Protein AF-A0A8C7YUF5-F1 (afdb_monomer)

InterPro domains:
  IPR001978 Troponin [PF00992] (25-108)
  IPR038077 Troponin domain superfamily [G3DSA:1.20.5.350] (11-110)
  IPR038077 Troponin domain superfamily [SSF90250] (18-108)
  IPR050875 Troponin I [PTHR13738] (14-106)

Mean predicted aligned error: 10.33 Å

Radius of gyration: 30.92 Å; Cα contacts (8 Å, |Δi|>4): 5; chains: 1; bounding box: 90×19×74 Å

Structure (mmCIF, N/CA/C/O backbone):
data_AF-A0A8C7YUF5-F1
#
_entry.id   AF-A0A8C7YUF5-F1
#
loop_
_atom_site.group_PDB
_atom_site.id
_atom_site.type_symbol
_atom_site.label_atom_id
_atom_site.label_alt_id
_atom_site.label_comp_id
_atom_site.label_asym_id
_atom_site.label_entity_id
_atom_site.label_seq_id
_atom_site.pdbx_PDB_ins_code
_atom_site.Cartn_x
_atom_site.Cartn_y
_atom_site.Cartn_z
_atom_site.occupancy
_atom_site.B_iso_or_equiv
_atom_site.auth_seq_id
_atom_site.auth_comp_id
_atom_site.auth_asym_id
_atom_site.auth_atom_id
_atom_site.pdbx_PDB_model_num
ATOM 1 N N . MET A 1 1 ? 58.847 -3.506 -48.784 1.00 35.25 1 MET A N 1
ATOM 2 C CA . MET A 1 1 ? 58.841 -2.246 -48.008 1.00 35.25 1 MET A CA 1
ATOM 3 C C . MET A 1 1 ? 57.401 -1.721 -47.954 1.00 35.25 1 MET A C 1
ATOM 5 O O . MET A 1 1 ? 57.002 -0.913 -48.772 1.00 35.25 1 MET A O 1
ATOM 9 N N . CYS A 1 2 ? 56.500 -2.417 -47.259 1.00 41.91 2 CYS A N 1
ATOM 10 C CA . CYS A 1 2 ? 56.160 -2.200 -45.841 1.00 41.91 2 CYS A CA 1
ATOM 11 C C . CYS A 1 2 ? 55.243 -0.985 -45.598 1.00 41.91 2 CYS A C 1
ATOM 13 O O . CYS A 1 2 ? 55.742 -0.007 -45.065 1.00 41.91 2 CYS A O 1
ATOM 15 N N . LYS A 1 3 ? 53.936 -1.061 -45.934 1.00 43.06 3 LYS A N 1
ATOM 16 C CA . LYS A 1 3 ? 52.845 -0.269 -45.292 1.00 43.06 3 LYS A CA 1
ATOM 17 C C . LYS A 1 3 ? 51.432 -0.915 -45.344 1.00 43.06 3 LYS A C 1
ATOM 19 O O . LYS A 1 3 ? 50.454 -0.217 -45.134 1.00 43.06 3 LYS A O 1
ATOM 24 N N . ASN A 1 4 ? 51.289 -2.226 -45.588 1.00 44.47 4 ASN A N 1
ATOM 25 C CA . ASN A 1 4 ? 49.965 -2.872 -45.767 1.00 44.47 4 ASN A CA 1
ATOM 26 C C . ASN A 1 4 ? 49.621 -3.967 -44.739 1.00 44.47 4 ASN A C 1
ATOM 28 O O . ASN A 1 4 ? 48.771 -4.807 -45.012 1.00 44.47 4 ASN A O 1
ATOM 32 N N . PHE A 1 5 ? 50.260 -3.992 -43.565 1.00 37.50 5 PHE A N 1
ATOM 33 C CA . PHE A 1 5 ? 50.133 -5.142 -42.654 1.00 37.50 5 PHE A CA 1
ATOM 34 C C . PHE A 1 5 ? 49.468 -4.860 -41.295 1.00 37.50 5 PHE A C 1
ATOM 36 O O . PHE A 1 5 ? 49.317 -5.784 -40.508 1.00 37.50 5 PHE A O 1
ATOM 43 N N . GLN A 1 6 ? 49.018 -3.632 -40.994 1.00 37.25 6 GLN A N 1
ATOM 44 C CA . GLN A 1 6 ? 48.552 -3.325 -39.625 1.00 37.25 6 GLN A CA 1
ATOM 45 C C . GLN A 1 6 ? 47.293 -2.452 -39.506 1.00 37.25 6 GLN A C 1
ATOM 47 O O . GLN A 1 6 ? 47.121 -1.763 -38.510 1.00 37.25 6 GLN A O 1
ATOM 52 N N . VAL A 1 7 ? 46.383 -2.493 -40.487 1.00 42.81 7 VAL A N 1
ATOM 53 C CA . VAL A 1 7 ? 45.068 -1.808 -40.374 1.00 42.81 7 VAL A CA 1
ATOM 54 C C . VAL A 1 7 ? 43.879 -2.781 -40.441 1.00 42.81 7 VAL A C 1
ATOM 56 O O . VAL A 1 7 ? 42.735 -2.378 -40.281 1.00 42.81 7 VAL A O 1
ATOM 59 N N . VAL A 1 8 ? 44.113 -4.087 -40.614 1.00 40.56 8 VAL A N 1
ATOM 60 C CA . VAL A 1 8 ? 43.022 -5.071 -40.795 1.00 40.56 8 VAL A CA 1
ATOM 61 C C . VAL A 1 8 ? 42.721 -5.883 -39.522 1.00 40.56 8 VAL A C 1
ATOM 63 O O . VAL A 1 8 ? 41.773 -6.657 -39.501 1.00 40.56 8 VAL A O 1
ATOM 66 N N . PHE A 1 9 ? 43.459 -5.682 -38.423 1.00 42.09 9 PHE A N 1
ATOM 67 C CA . PHE A 1 9 ? 43.321 -6.508 -37.211 1.00 42.09 9 PHE A CA 1
ATOM 68 C C . PHE A 1 9 ? 42.798 -5.758 -35.974 1.00 42.09 9 PHE A C 1
ATOM 70 O O . PHE A 1 9 ? 43.147 -6.097 -34.850 1.00 42.09 9 PHE A O 1
ATOM 77 N N . VAL A 1 10 ? 41.957 -4.735 -36.155 1.00 48.94 10 VAL A N 1
ATOM 78 C CA . VAL A 1 10 ? 41.159 -4.154 -35.055 1.00 48.94 10 VAL A CA 1
ATOM 79 C C . VAL A 1 10 ? 39.751 -3.847 -35.560 1.00 48.94 10 VAL A C 1
ATOM 81 O O . VAL A 1 10 ? 39.363 -2.699 -35.734 1.00 48.94 10 VAL A O 1
ATOM 84 N N . CYS A 1 11 ? 38.969 -4.880 -35.854 1.00 42.94 11 CYS A N 1
ATOM 85 C CA . CYS A 1 11 ? 37.515 -4.757 -35.831 1.00 42.94 11 CYS A CA 1
ATOM 86 C C . CYS A 1 11 ? 36.927 -6.148 -35.628 1.00 42.94 11 CYS A C 1
ATOM 88 O O . CYS A 1 11 ? 36.672 -6.887 -36.573 1.00 42.94 11 CYS A O 1
ATOM 90 N N . GLU A 1 12 ? 36.854 -6.516 -34.353 1.00 44.41 12 GLU A N 1
ATOM 91 C CA . GLU A 1 12 ? 35.733 -7.230 -33.765 1.00 44.41 12 GLU A CA 1
ATOM 92 C C . GLU A 1 12 ? 34.970 -8.197 -34.682 1.00 44.41 12 GLU A C 1
ATOM 94 O O . GLU A 1 12 ? 34.196 -7.815 -35.561 1.00 44.41 12 GLU A O 1
ATOM 99 N N . LEU A 1 13 ? 35.000 -9.468 -34.292 1.00 47.84 13 LEU A N 1
ATOM 100 C CA . LEU A 1 13 ? 33.910 -10.424 -34.494 1.00 47.84 13 LEU A CA 1
ATOM 101 C C . LEU A 1 13 ? 32.606 -9.957 -33.789 1.00 47.84 13 LEU A C 1
ATOM 103 O O . LEU A 1 13 ? 31.883 -10.746 -33.185 1.00 47.84 13 LEU A O 1
ATOM 107 N N . GLN A 1 14 ? 3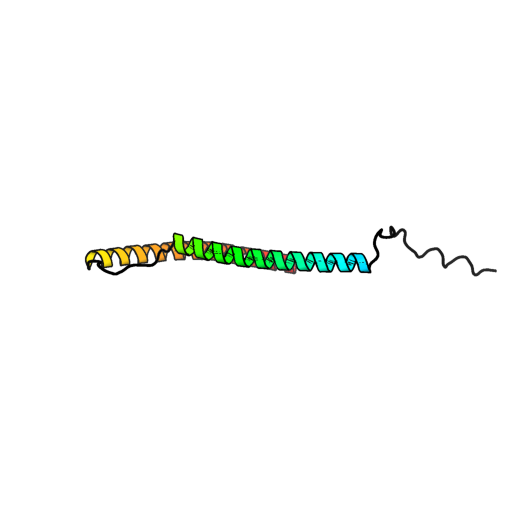2.271 -8.666 -33.844 1.00 60.88 14 GLN A N 1
ATOM 108 C CA . GLN A 1 14 ? 30.969 -8.162 -33.464 1.00 60.88 14 GLN A CA 1
ATOM 109 C C . GLN A 1 14 ? 29.993 -8.626 -34.538 1.00 60.88 14 GLN A C 1
ATOM 111 O O . GLN A 1 14 ? 30.002 -8.162 -35.681 1.00 60.88 14 GLN A O 1
ATOM 116 N N . ARG A 1 15 ? 29.137 -9.581 -34.159 1.00 66.62 15 ARG A N 1
ATOM 117 C CA . ARG A 1 15 ? 27.958 -9.958 -34.940 1.00 66.62 15 ARG A CA 1
ATOM 118 C C . ARG A 1 15 ? 27.252 -8.674 -35.367 1.00 66.62 15 ARG A C 1
ATOM 120 O O . ARG A 1 15 ? 26.675 -7.981 -34.529 1.00 66.62 15 ARG A O 1
ATOM 127 N N . LYS A 1 16 ? 27.306 -8.349 -36.663 1.00 69.75 16 LYS A N 1
ATOM 128 C CA . LYS A 1 16 ? 26.615 -7.178 -37.203 1.00 69.75 16 LYS A CA 1
ATOM 129 C C . LYS A 1 16 ? 25.136 -7.317 -36.855 1.00 69.75 16 LYS A C 1
ATOM 131 O O . LYS A 1 16 ? 24.464 -8.252 -37.285 1.00 69.75 16 LYS A O 1
ATOM 136 N N . SER A 1 17 ? 24.661 -6.410 -36.008 1.00 76.31 17 SER A N 1
ATOM 137 C CA . SER A 1 17 ? 23.270 -6.339 -35.573 1.00 76.31 17 SER A CA 1
ATOM 138 C C . SER A 1 17 ? 22.353 -6.312 -36.795 1.00 76.31 17 SER A C 1
ATOM 140 O O . SER A 1 17 ? 22.525 -5.468 -37.671 1.00 76.31 17 SER A O 1
ATOM 142 N N . LYS A 1 18 ? 21.351 -7.200 -36.845 1.00 89.69 18 LYS A N 1
ATOM 143 C CA . LYS A 1 18 ? 20.376 -7.254 -37.952 1.00 89.69 18 LYS A CA 1
ATOM 144 C C . LYS A 1 18 ? 19.582 -5.946 -38.112 1.00 89.69 18 LYS A C 1
ATOM 146 O O . LYS A 1 18 ? 19.028 -5.693 -39.176 1.00 89.69 18 LYS A O 1
ATOM 151 N N . ILE A 1 19 ? 19.535 -5.121 -37.063 1.00 92.56 19 ILE A N 1
ATOM 152 C CA . ILE A 1 19 ? 18.899 -3.799 -37.050 1.00 92.56 19 ILE A CA 1
ATOM 153 C C . ILE A 1 19 ? 19.929 -2.687 -36.837 1.00 92.56 19 ILE A C 1
ATOM 155 O O . ILE A 1 19 ? 20.918 -2.875 -36.126 1.00 92.56 19 ILE A O 1
ATOM 159 N N . SER A 1 20 ? 19.665 -1.507 -37.398 1.00 93.81 20 SER A N 1
ATOM 160 C CA . SER A 1 20 ? 20.472 -0.315 -37.131 1.00 93.81 20 SER A CA 1
ATOM 161 C C . SER A 1 20 ? 20.360 0.124 -35.665 1.00 93.81 20 SER A C 1
ATOM 163 O O . SER A 1 20 ? 19.373 -0.161 -34.975 1.00 93.81 20 SER A O 1
ATOM 165 N N . SER A 1 21 ? 21.367 0.857 -35.191 1.00 91.38 21 SER A N 1
ATOM 166 C CA . SER A 1 21 ? 21.373 1.491 -33.866 1.00 91.38 21 SER A CA 1
ATOM 167 C C . SER A 1 21 ? 20.156 2.402 -33.661 1.00 91.38 21 SER A C 1
ATOM 169 O O . SER A 1 21 ? 19.487 2.304 -32.634 1.00 91.38 21 SER A O 1
ATOM 171 N N . SER A 1 22 ? 19.811 3.208 -34.671 1.00 94.62 22 SER A N 1
ATOM 172 C CA . SER A 1 22 ? 18.627 4.079 -34.672 1.00 94.62 22 SER A CA 1
ATOM 173 C C . SER A 1 22 ? 17.326 3.289 -34.470 1.00 94.62 22 SER A C 1
ATOM 175 O O . SER A 1 22 ? 16.534 3.613 -33.584 1.00 94.62 22 SER A O 1
ATOM 177 N N . ARG A 1 23 ? 17.136 2.175 -35.197 1.00 95.62 23 ARG A N 1
ATOM 178 C CA . ARG A 1 23 ? 15.948 1.322 -35.025 1.00 95.62 23 ARG A CA 1
ATOM 179 C C . ARG A 1 23 ? 15.881 0.711 -33.627 1.00 95.62 23 ARG A C 1
ATOM 181 O O . ARG A 1 23 ? 14.808 0.672 -33.031 1.00 95.62 23 ARG A O 1
ATOM 188 N N . ARG A 1 24 ? 17.015 0.255 -33.085 1.00 95.19 24 ARG A N 1
ATOM 189 C CA . ARG A 1 24 ? 17.091 -0.278 -31.716 1.00 95.19 24 ARG A CA 1
ATOM 190 C C . ARG A 1 24 ? 16.693 0.777 -30.682 1.00 95.19 24 ARG A C 1
ATOM 192 O O . ARG A 1 24 ? 15.939 0.463 -29.767 1.00 95.19 24 ARG A O 1
ATOM 199 N N . LEU A 1 25 ? 17.176 2.010 -30.832 1.00 96.12 25 LEU A N 1
ATOM 200 C CA . LEU A 1 25 ? 16.820 3.115 -29.944 1.00 96.12 25 LEU A CA 1
ATOM 201 C C . LEU A 1 25 ? 15.324 3.441 -30.027 1.00 96.12 25 LEU A C 1
ATOM 203 O O . LEU A 1 25 ? 14.671 3.531 -28.992 1.00 96.12 25 LEU A O 1
ATOM 207 N N . GLY A 1 26 ? 14.762 3.520 -31.236 1.00 97.56 26 GLY A N 1
ATOM 208 C CA . GLY A 1 26 ? 13.328 3.749 -31.425 1.00 97.56 26 GLY A CA 1
ATOM 209 C C . GLY A 1 26 ? 12.456 2.684 -30.750 1.00 97.56 26 GLY A C 1
ATOM 210 O O . GLY A 1 26 ? 11.433 3.013 -30.153 1.00 97.56 26 GLY A O 1
ATOM 211 N N . 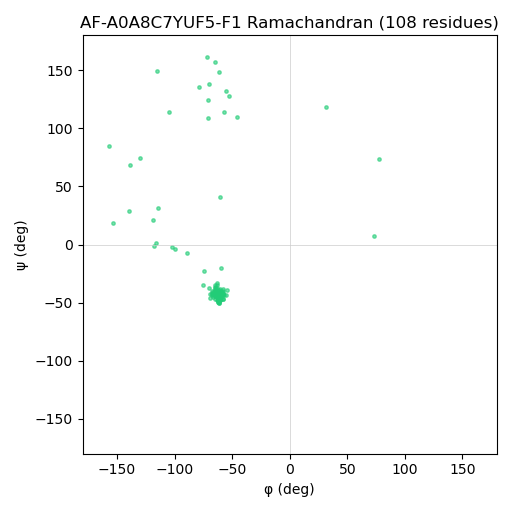LEU A 1 27 ? 12.877 1.415 -30.778 1.00 97.44 27 LEU A N 1
ATOM 212 C CA . LEU A 1 27 ? 12.197 0.338 -30.052 1.00 97.44 27 LEU A CA 1
ATOM 213 C C . LEU A 1 27 ? 12.322 0.492 -28.531 1.00 97.44 27 LEU A C 1
ATOM 215 O O . LEU A 1 27 ? 11.325 0.334 -27.837 1.00 97.44 27 LEU A O 1
ATOM 219 N N . LYS A 1 28 ? 13.504 0.848 -28.008 1.00 97.56 28 LYS A N 1
ATOM 220 C CA . LYS A 1 28 ? 13.692 1.109 -26.569 1.00 97.56 28 LYS A CA 1
ATOM 221 C C . LYS A 1 28 ? 12.799 2.242 -26.068 1.00 97.56 28 LYS A C 1
ATOM 223 O O . LYS A 1 28 ? 12.171 2.092 -25.030 1.00 97.56 28 LYS A O 1
ATOM 228 N N . ILE A 1 29 ? 12.707 3.341 -26.818 1.00 98.19 29 ILE A N 1
ATOM 229 C CA . ILE A 1 29 ? 11.837 4.473 -26.471 1.00 98.19 29 ILE A CA 1
ATOM 230 C C . ILE A 1 29 ? 10.376 4.016 -26.404 1.00 98.19 29 ILE A C 1
ATOM 232 O O . ILE A 1 29 ? 9.686 4.320 -25.438 1.00 98.19 29 ILE A O 1
ATOM 236 N N . ARG A 1 30 ? 9.914 3.235 -27.390 1.00 98.00 30 ARG A N 1
ATOM 237 C CA . ARG 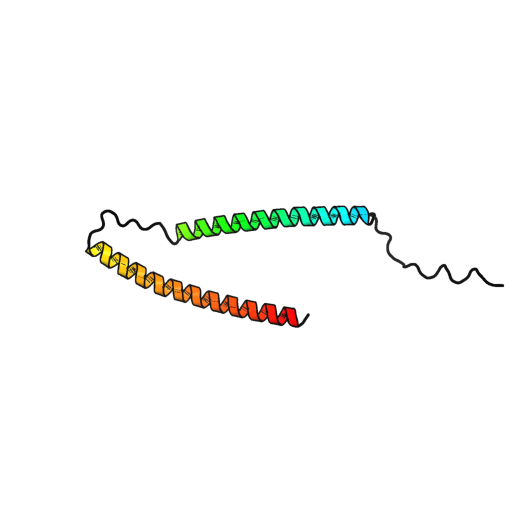A 1 30 ? 8.546 2.693 -27.394 1.00 98.00 30 ARG A CA 1
ATOM 238 C C . ARG A 1 30 ? 8.293 1.736 -26.230 1.00 98.00 30 ARG A C 1
ATOM 240 O O . ARG A 1 30 ? 7.241 1.822 -25.613 1.00 98.00 30 ARG A O 1
ATOM 247 N N . LEU A 1 31 ? 9.251 0.865 -25.910 1.00 98.25 31 LEU A N 1
ATOM 248 C CA . LEU A 1 31 ? 9.153 -0.034 -24.757 1.00 98.25 31 LEU A CA 1
ATOM 249 C C . LEU A 1 31 ? 9.022 0.750 -23.449 1.00 98.25 31 LEU A C 1
ATOM 251 O O . LEU A 1 31 ? 8.150 0.439 -22.647 1.00 98.25 31 LEU A O 1
ATOM 255 N N . LEU A 1 32 ? 9.840 1.789 -23.259 1.00 98.25 32 LEU A N 1
ATOM 256 C CA . LEU A 1 32 ? 9.751 2.652 -22.081 1.00 98.25 32 LEU A CA 1
ATOM 257 C C . LEU A 1 32 ? 8.429 3.424 -22.037 1.00 98.25 32 LEU A C 1
ATOM 259 O O . LEU A 1 32 ? 7.846 3.543 -20.969 1.00 98.25 32 LEU A O 1
ATOM 263 N N . ALA A 1 33 ? 7.926 3.906 -23.176 1.00 98.25 33 ALA A N 1
ATOM 264 C CA . ALA A 1 33 ? 6.632 4.585 -23.234 1.00 98.25 33 ALA A CA 1
ATOM 265 C C . ALA A 1 33 ? 5.483 3.664 -22.787 1.00 98.25 33 ALA A C 1
ATOM 267 O O . ALA A 1 33 ? 4.667 4.063 -21.961 1.00 98.25 33 ALA A O 1
ATOM 268 N N . VAL A 1 34 ? 5.461 2.418 -23.273 1.00 98.44 34 VAL A N 1
ATOM 269 C CA . VAL A 1 34 ? 4.468 1.416 -22.853 1.00 98.44 34 VAL A CA 1
ATOM 270 C C . VAL A 1 34 ? 4.635 1.060 -21.374 1.00 98.44 34 VAL A C 1
ATOM 272 O O . VAL A 1 34 ? 3.648 1.029 -20.650 1.00 98.44 34 VAL A O 1
ATOM 275 N N . ALA A 1 35 ? 5.867 0.854 -20.899 1.00 98.25 35 ALA A N 1
ATOM 276 C CA . ALA A 1 35 ? 6.129 0.548 -19.492 1.00 98.25 35 ALA A CA 1
ATOM 277 C C . ALA A 1 35 ? 5.668 1.674 -18.550 1.00 98.25 35 ALA A C 1
ATOM 279 O O . ALA A 1 35 ? 5.090 1.399 -17.503 1.00 98.25 35 ALA A O 1
ATOM 280 N N . THR A 1 36 ? 5.876 2.937 -18.932 1.00 98.12 36 THR A N 1
ATOM 281 C CA . THR A 1 36 ? 5.390 4.095 -18.169 1.00 98.12 36 THR A CA 1
ATOM 282 C C . THR A 1 36 ? 3.866 4.132 -18.115 1.00 98.12 36 THR A C 1
ATOM 284 O O . THR A 1 36 ? 3.317 4.397 -17.048 1.00 98.12 36 THR A O 1
ATOM 287 N N . GLN A 1 37 ? 3.184 3.834 -19.228 1.00 98.38 37 GLN A N 1
ATOM 288 C CA . GLN A 1 37 ? 1.722 3.754 -19.245 1.00 98.38 37 GLN A CA 1
ATOM 289 C C . GLN A 1 37 ? 1.221 2.638 -18.322 1.00 98.38 37 GLN A C 1
ATOM 291 O O . GLN A 1 37 ? 0.402 2.896 -17.449 1.00 98.38 37 GLN A O 1
ATOM 296 N N . MET A 1 38 ? 1.781 1.430 -18.439 1.00 98.38 38 MET A N 1
ATOM 297 C CA . MET A 1 38 ? 1.412 0.295 -17.583 1.00 98.38 38 MET A CA 1
ATOM 298 C C . MET A 1 38 ? 1.622 0.599 -16.095 1.00 98.38 38 MET A C 1
ATOM 300 O O . MET A 1 38 ? 0.784 0.249 -15.270 1.00 98.38 38 MET A O 1
ATOM 304 N N . LEU A 1 39 ? 2.718 1.284 -15.748 1.00 98.19 39 LEU A N 1
ATOM 305 C CA . LEU A 1 39 ? 2.993 1.697 -14.373 1.00 98.19 39 LEU A CA 1
ATOM 306 C C . LEU A 1 39 ? 1.961 2.709 -13.854 1.00 98.19 39 LEU A C 1
ATOM 308 O O . LEU A 1 39 ? 1.633 2.700 -12.668 1.00 98.19 39 LEU A O 1
ATOM 312 N N . GLN A 1 40 ? 1.478 3.609 -14.710 1.00 97.94 40 GLN A N 1
ATOM 313 C CA . GLN A 1 40 ? 0.433 4.561 -14.342 1.00 97.94 40 GLN A CA 1
ATOM 314 C C . GLN A 1 40 ? -0.906 3.848 -14.123 1.00 97.94 40 GLN A C 1
ATOM 316 O O . GLN A 1 40 ? -1.543 4.060 -13.090 1.00 97.94 40 GLN A O 1
ATOM 321 N N . ASP A 1 41 ? -1.276 2.944 -15.029 1.00 98.25 41 ASP A N 1
ATOM 322 C CA . ASP A 1 41 ? -2.506 2.157 -14.929 1.00 98.25 41 ASP A CA 1
ATOM 323 C C . ASP A 1 41 ? -2.515 1.297 -13.648 1.00 98.25 41 ASP A C 1
ATOM 325 O O . ASP A 1 41 ? -3.515 1.250 -12.928 1.00 98.25 41 ASP A O 1
ATOM 329 N N . GLU A 1 42 ? -1.381 0.667 -13.309 1.00 98.06 42 GLU A N 1
ATOM 330 C CA . GLU A 1 42 ? -1.214 -0.110 -12.074 1.00 98.06 42 GLU A CA 1
ATOM 331 C C . GLU A 1 42 ? -1.387 0.761 -10.820 1.00 98.06 42 GLU A C 1
ATOM 333 O O . GLU A 1 42 ? -2.064 0.362 -9.870 1.00 98.06 42 GLU A O 1
ATOM 338 N N . LYS A 1 43 ? -0.818 1.975 -10.805 1.00 97.81 43 LYS A N 1
ATOM 339 C CA . LYS A 1 43 ? -0.987 2.912 -9.681 1.00 97.81 43 LYS A CA 1
ATOM 340 C C . LYS A 1 43 ? -2.450 3.282 -9.476 1.00 97.81 43 LYS A C 1
ATOM 342 O O . LYS A 1 43 ? -2.918 3.290 -8.339 1.00 97.81 43 LYS A O 1
ATOM 347 N N . GLU A 1 44 ? -3.167 3.579 -10.553 1.00 97.88 44 GLU A N 1
ATOM 348 C CA . GLU A 1 44 ? -4.588 3.921 -10.492 1.00 97.88 44 GLU A CA 1
ATOM 349 C C . GLU A 1 44 ? -5.437 2.745 -10.019 1.00 97.88 44 GLU A C 1
ATOM 351 O O . GLU A 1 44 ? -6.309 2.915 -9.167 1.00 97.88 44 GLU A O 1
ATOM 356 N N . GLN A 1 45 ? -5.146 1.541 -10.511 1.00 98.06 45 GLN A N 1
ATOM 357 C CA . GLN A 1 45 ? -5.819 0.330 -10.064 1.00 98.06 45 GLN A CA 1
ATOM 358 C C . GLN A 1 45 ? -5.590 0.077 -8.571 1.00 98.06 45 GLN A C 1
ATOM 360 O O . GLN A 1 45 ? -6.548 -0.150 -7.834 1.00 98.06 45 GLN A O 1
ATOM 365 N N . LYS A 1 46 ? -4.351 0.227 -8.096 1.00 97.25 46 LYS A N 1
ATOM 366 C CA . LYS A 1 46 ? -4.009 0.069 -6.679 1.00 97.25 46 LYS A CA 1
ATOM 367 C C . LYS A 1 46 ? -4.698 1.103 -5.783 1.00 97.25 46 LYS A C 1
ATOM 369 O O . LYS A 1 46 ? -5.057 0.785 -4.651 1.00 97.25 46 LYS A O 1
ATOM 374 N N . MET A 1 47 ? -4.893 2.336 -6.264 1.00 96.75 47 MET A N 1
ATOM 375 C CA . MET A 1 47 ? -5.669 3.349 -5.536 1.00 96.75 47 MET A CA 1
ATOM 376 C C . MET A 1 47 ? -7.140 2.941 -5.413 1.00 96.75 47 MET A C 1
ATOM 378 O O . MET A 1 47 ? -7.671 2.956 -4.305 1.00 96.75 47 MET A O 1
ATOM 382 N N . ARG A 1 48 ? -7.766 2.489 -6.508 1.00 97.06 48 ARG A N 1
ATOM 383 C CA . ARG A 1 48 ? -9.156 2.002 -6.488 1.00 97.06 48 ARG A CA 1
ATOM 384 C C . ARG A 1 48 ? -9.334 0.803 -5.559 1.00 97.06 48 ARG A C 1
ATOM 386 O O . ARG A 1 48 ? -10.244 0.788 -4.739 1.00 97.06 48 ARG A O 1
ATOM 393 N N . GLU A 1 49 ? -8.447 -0.185 -5.641 1.00 96.94 49 GLU A N 1
ATOM 394 C CA . GLU A 1 49 ? -8.480 -1.368 -4.769 1.00 96.94 49 GLU A CA 1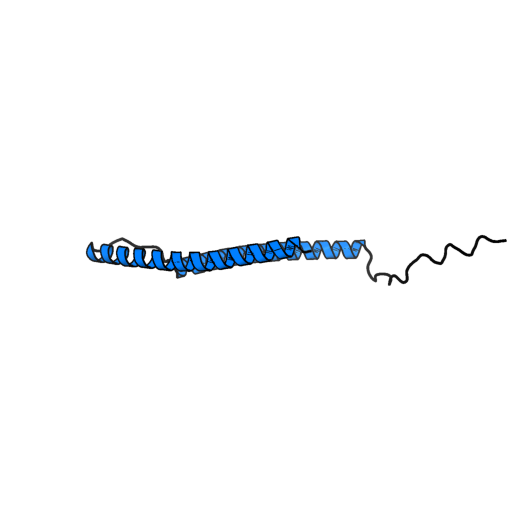
ATOM 395 C C . GLU A 1 49 ? -8.333 -0.998 -3.291 1.00 96.94 49 GLU A C 1
ATOM 397 O O . GLU A 1 49 ? -9.025 -1.558 -2.437 1.00 96.94 49 GLU A O 1
ATOM 402 N N . ARG A 1 50 ? -7.477 -0.014 -2.980 1.00 95.62 50 ARG A N 1
ATOM 403 C CA . ARG A 1 50 ? -7.338 0.524 -1.623 1.00 95.62 50 ARG A CA 1
ATOM 404 C C . ARG A 1 50 ? -8.640 1.161 -1.138 1.00 95.62 50 ARG A C 1
ATOM 406 O O . ARG A 1 50 ? -9.047 0.886 -0.015 1.00 95.62 50 ARG A O 1
ATOM 413 N N . GLU A 1 51 ? -9.277 2.000 -1.949 1.00 94.88 51 GLU A N 1
ATOM 414 C CA . GLU A 1 51 ? -10.543 2.659 -1.597 1.00 94.88 51 GLU A CA 1
ATOM 415 C C . GLU A 1 51 ? -11.677 1.652 -1.379 1.00 94.88 51 GLU A C 1
ATOM 417 O O . GLU A 1 51 ? -12.411 1.760 -0.394 1.00 94.88 51 GLU A O 1
ATOM 422 N N . LEU A 1 52 ? -11.779 0.634 -2.238 1.00 95.25 52 LEU A N 1
ATOM 423 C CA . LEU A 1 52 ? -12.747 -0.454 -2.086 1.00 95.25 52 LEU A CA 1
ATOM 424 C C . LEU A 1 52 ? -12.507 -1.229 -0.785 1.00 95.25 52 LEU A C 1
ATOM 426 O O . LEU A 1 52 ? -13.413 -1.349 0.035 1.00 95.25 52 LEU A O 1
ATOM 430 N N . THR A 1 53 ? -11.263 -1.651 -0.542 1.00 94.31 53 THR A N 1
ATOM 431 C CA . THR A 1 53 ? -10.882 -2.383 0.677 1.00 94.31 53 THR A CA 1
ATOM 432 C C . THR A 1 53 ? -11.177 -1.572 1.943 1.00 94.31 53 THR A C 1
ATOM 434 O O . THR A 1 53 ? -11.638 -2.122 2.943 1.00 94.31 53 THR A O 1
ATOM 437 N N . LEU A 1 54 ? -10.912 -0.260 1.929 1.00 92.81 54 LEU A N 1
ATOM 438 C CA . LEU A 1 54 ? -11.202 0.619 3.064 1.00 92.81 54 LEU A CA 1
ATOM 439 C C . LEU A 1 54 ? -12.706 0.773 3.287 1.00 92.81 54 LEU A C 1
ATOM 441 O O . LEU A 1 54 ? -13.144 0.715 4.430 1.00 92.81 54 LEU A O 1
ATOM 445 N N . THR A 1 55 ? -13.485 0.916 2.217 1.00 92.50 55 THR A N 1
ATOM 446 C CA . THR A 1 55 ? -14.947 1.042 2.298 1.00 92.50 55 THR A CA 1
ATOM 447 C C . THR A 1 55 ? -15.595 -0.230 2.848 1.00 92.50 55 THR A C 1
ATOM 449 O O . THR A 1 55 ? -16.512 -0.149 3.662 1.00 92.50 55 THR A O 1
ATOM 452 N N . GLU A 1 56 ? -15.096 -1.405 2.452 1.00 91.88 56 GLU A N 1
ATOM 453 C CA . GLU A 1 56 ? -15.559 -2.700 2.963 1.00 91.88 56 GLU A CA 1
ATOM 454 C C . GLU A 1 56 ? -15.207 -2.906 4.442 1.00 91.88 56 GLU A C 1
ATOM 456 O O . GLU A 1 56 ? -16.037 -3.367 5.225 1.00 91.88 56 GLU A O 1
ATOM 461 N N . ARG A 1 57 ? -13.977 -2.559 4.844 1.00 90.12 57 ARG A N 1
ATOM 462 C CA . ARG A 1 57 ? -13.506 -2.738 6.228 1.00 90.12 57 ARG A CA 1
ATOM 463 C C . ARG A 1 57 ? -14.078 -1.706 7.196 1.00 90.12 57 ARG A C 1
ATOM 465 O O . ARG A 1 57 ? -14.284 -2.018 8.367 1.00 90.12 57 ARG A O 1
ATOM 472 N N . LEU A 1 58 ? -14.281 -0.478 6.727 1.00 86.81 58 LEU A N 1
ATOM 473 C CA . LEU A 1 58 ? -14.685 0.674 7.527 1.00 86.81 58 LEU A CA 1
ATOM 474 C C . LEU A 1 58 ? -15.888 1.360 6.866 1.00 86.81 58 LEU A C 1
ATOM 476 O O . LEU A 1 58 ? -15.742 2.434 6.274 1.00 86.81 58 LEU A O 1
ATOM 480 N N . PRO A 1 59 ? -17.088 0.757 6.961 1.00 87.25 59 PRO A N 1
ATOM 481 C CA . PRO A 1 59 ? -18.291 1.399 6.464 1.00 87.25 59 PRO A CA 1
ATOM 482 C C . PRO A 1 59 ? -18.536 2.725 7.209 1.00 87.25 59 PRO A C 1
ATOM 484 O O . PRO A 1 59 ? -18.213 2.835 8.398 1.00 87.25 59 PRO A O 1
ATOM 487 N N . PRO A 1 60 ? -19.132 3.735 6.549 1.00 87.62 60 PRO A N 1
ATOM 488 C CA . PRO A 1 60 ? -19.441 5.011 7.183 1.00 87.62 60 PRO A CA 1
ATOM 489 C C . PRO A 1 60 ? -20.300 4.833 8.441 1.00 87.62 60 PRO A C 1
ATOM 491 O O . PRO A 1 60 ? -21.318 4.140 8.425 1.00 87.62 60 PRO A O 1
ATOM 494 N N . LEU A 1 61 ? -19.906 5.489 9.533 1.00 86.56 61 LEU A N 1
ATOM 495 C CA . LEU A 1 61 ? -20.653 5.442 10.788 1.00 86.56 61 LEU A CA 1
ATOM 496 C C . LEU A 1 61 ? -21.963 6.226 10.658 1.00 86.56 61 LEU A C 1
ATOM 498 O O . LEU A 1 61 ? -21.955 7.421 10.364 1.00 86.56 61 LEU A O 1
ATOM 502 N N . ASN A 1 62 ? -23.088 5.567 10.940 1.00 84.38 62 ASN A N 1
ATOM 503 C CA . ASN A 1 62 ? -24.382 6.223 11.080 1.00 84.38 62 ASN A CA 1
ATOM 504 C C . ASN A 1 62 ? -24.756 6.311 12.563 1.00 84.38 62 ASN A C 1
ATOM 506 O O . ASN A 1 62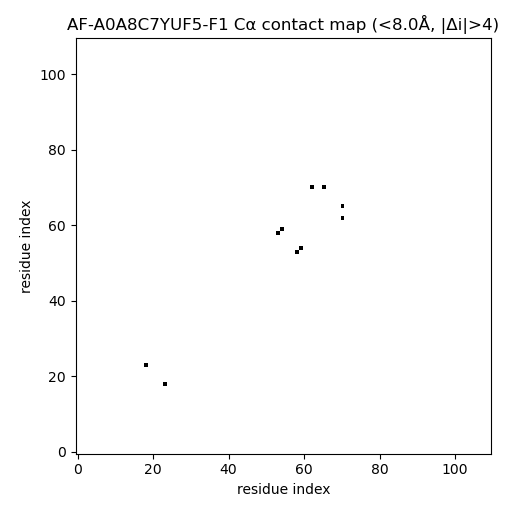 ? -24.989 5.296 13.213 1.00 84.38 62 ASN A O 1
ATOM 510 N N . LEU A 1 63 ? -24.810 7.536 13.085 1.00 86.06 63 LEU A N 1
ATOM 511 C CA . LEU A 1 63 ? -25.132 7.810 14.489 1.00 86.06 63 LEU A CA 1
ATOM 512 C C . LEU A 1 63 ? -26.592 8.244 14.694 1.00 86.06 63 LEU A C 1
ATOM 514 O O . LEU A 1 63 ? -27.017 8.468 15.827 1.00 86.06 63 LEU A O 1
ATOM 518 N N . SER A 1 64 ? -27.364 8.396 13.614 1.00 89.31 64 SER A N 1
ATOM 519 C CA . SER A 1 64 ? -28.760 8.826 13.701 1.00 89.31 64 SER A CA 1
ATOM 520 C C . SER A 1 64 ? -29.643 7.733 14.312 1.00 89.31 64 SER A C 1
ATOM 522 O O . SER A 1 64 ? -29.500 6.552 14.008 1.00 89.31 64 SER A O 1
ATOM 524 N N . GLY A 1 65 ? -30.562 8.127 15.198 1.00 87.31 65 GLY A N 1
ATOM 525 C CA . GLY A 1 65 ? -31.553 7.215 15.782 1.00 87.31 65 GLY A CA 1
ATOM 526 C C . GLY A 1 65 ? -31.021 6.220 16.823 1.00 87.31 65 GLY A C 1
ATOM 527 O O . GLY A 1 65 ? -31.783 5.362 17.262 1.00 87.31 65 GLY A O 1
ATOM 528 N N . LEU A 1 66 ? -29.755 6.321 17.243 1.00 90.00 66 LEU A N 1
ATOM 529 C CA . LEU A 1 66 ? -29.200 5.471 18.299 1.00 90.00 66 LEU A CA 1
ATOM 530 C C . LEU A 1 66 ? -29.627 5.959 19.690 1.00 90.00 66 LEU A C 1
ATOM 532 O O . LEU A 1 66 ? -29.555 7.147 20.002 1.00 90.00 66 LEU A O 1
ATOM 536 N N . SER A 1 67 ? -30.025 5.027 20.556 1.00 92.38 67 SER A N 1
ATOM 537 C CA . SER A 1 67 ? -30.230 5.311 21.981 1.00 92.38 67 SER A CA 1
ATOM 538 C C . SER A 1 67 ? -28.893 5.512 22.713 1.00 92.38 67 SER A C 1
ATOM 540 O O . SER A 1 67 ? -27.844 5.051 22.257 1.00 92.38 67 SER A O 1
ATOM 542 N N . LEU A 1 68 ? -28.916 6.144 23.894 1.00 91.06 68 LEU A N 1
ATOM 543 C CA . LEU A 1 68 ? -27.710 6.395 24.701 1.00 91.06 68 LEU A CA 1
ATOM 544 C C . LEU A 1 68 ? -26.916 5.109 25.002 1.00 91.06 68 LEU A C 1
ATOM 546 O O . LEU A 1 68 ? -25.689 5.113 24.955 1.00 91.06 68 LEU A O 1
ATOM 550 N N . GLN A 1 69 ? -27.610 4.003 25.276 1.00 93.75 69 GLN A N 1
ATOM 551 C CA . GLN A 1 69 ? -26.977 2.716 25.566 1.00 93.75 69 GLN A CA 1
ATOM 552 C C . GLN A 1 69 ? -26.292 2.122 24.328 1.00 93.75 69 GLN A C 1
ATOM 554 O O . GLN A 1 69 ? -25.167 1.633 24.416 1.00 93.75 69 GLN A O 1
ATOM 559 N N . GLN A 1 70 ? -26.941 2.198 23.162 1.00 92.00 70 GLN A N 1
ATOM 560 C CA . GLN A 1 70 ? -26.354 1.744 21.897 1.00 92.00 70 GLN A CA 1
ATOM 561 C C . GLN A 1 70 ? -25.124 2.573 21.529 1.00 92.00 70 GLN A C 1
ATOM 563 O O . GLN A 1 70 ? -24.120 2.021 21.087 1.00 92.00 70 GLN A O 1
ATOM 568 N N . LEU A 1 71 ? -25.174 3.881 21.783 1.00 92.38 71 LEU A N 1
ATOM 569 C CA . LEU A 1 71 ? -24.048 4.773 21.556 1.00 92.38 71 LEU A CA 1
ATOM 570 C C . LEU A 1 71 ? -22.856 4.435 22.474 1.00 92.38 71 LEU A C 1
ATOM 572 O O . LEU A 1 71 ? -21.723 4.351 22.008 1.00 92.38 71 LEU A O 1
ATOM 576 N N . GL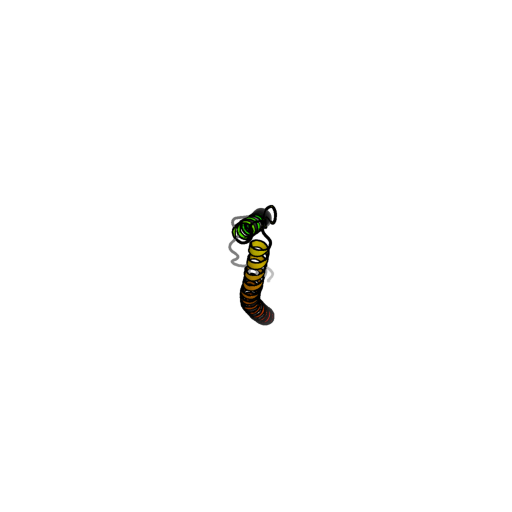N A 1 72 ? -23.099 4.168 23.761 1.00 93.88 72 GLN A N 1
ATOM 577 C CA . GLN A 1 72 ? -22.052 3.736 24.697 1.00 93.88 72 GLN A CA 1
ATOM 578 C C . GLN A 1 72 ? -21.407 2.402 24.297 1.00 93.88 72 GLN A C 1
ATOM 580 O O . GLN A 1 72 ? -20.192 2.249 24.428 1.00 93.88 72 GLN A O 1
ATOM 585 N N . ASN A 1 73 ? -22.198 1.445 23.808 1.00 93.38 73 ASN A N 1
ATOM 586 C CA . ASN A 1 73 ? -21.677 0.166 23.325 1.00 93.38 73 ASN A CA 1
ATOM 587 C C . ASN A 1 73 ? -20.820 0.355 22.067 1.00 93.38 73 ASN A C 1
ATOM 589 O O . ASN A 1 73 ? -19.700 -0.149 22.022 1.00 93.38 73 ASN A O 1
ATOM 593 N N . LEU A 1 74 ? -21.288 1.164 21.111 1.00 92.81 74 LEU A N 1
ATOM 594 C CA . LEU A 1 74 ? -20.535 1.499 19.903 1.00 92.81 74 LEU A CA 1
ATOM 595 C C . LEU A 1 74 ? -19.172 2.124 20.233 1.00 92.81 74 LEU A C 1
ATOM 597 O O . LEU A 1 74 ? -18.167 1.738 19.643 1.00 92.81 74 LEU A O 1
ATOM 601 N N . TYR A 1 75 ? -19.106 3.049 21.197 1.00 91.88 75 TYR A N 1
ATOM 602 C CA . TYR A 1 75 ? -17.827 3.633 21.612 1.00 91.88 75 TYR A CA 1
ATOM 603 C C . TYR A 1 75 ? -16.859 2.589 22.169 1.00 91.88 75 TYR A C 1
ATOM 605 O O . TYR A 1 75 ? -15.684 2.604 21.809 1.00 91.88 75 TYR A O 1
ATOM 613 N N . LYS A 1 76 ? -17.331 1.663 23.012 1.00 95.12 76 LYS A N 1
ATOM 614 C CA . LYS A 1 76 ? -16.483 0.588 23.552 1.00 95.12 76 LYS A CA 1
ATOM 615 C C . LYS A 1 76 ? -15.945 -0.315 22.444 1.00 95.12 76 LYS A C 1
ATOM 617 O O . LYS A 1 76 ? -14.757 -0.617 22.440 1.00 95.12 76 LYS A O 1
ATOM 622 N N . GLU A 1 77 ? -16.797 -0.700 21.497 1.00 93.25 77 GLU A N 1
ATOM 623 C CA . GLU A 1 77 ? -16.401 -1.524 20.351 1.00 93.25 77 GLU A CA 1
ATOM 624 C C . GLU A 1 77 ? -15.388 -0.813 19.448 1.00 93.25 77 GLU A C 1
ATOM 626 O O . GLU A 1 77 ? -14.412 -1.422 19.015 1.00 93.25 77 GLU A O 1
ATOM 631 N N . LEU A 1 78 ? -15.595 0.478 19.166 1.00 93.44 78 LEU A N 1
ATOM 632 C CA . LEU A 1 78 ? -14.661 1.268 18.364 1.00 93.44 78 LEU A CA 1
ATOM 633 C C . LEU A 1 78 ? -13.310 1.421 19.063 1.00 93.44 78 LEU A C 1
ATOM 635 O O . LEU A 1 78 ? -12.287 1.243 18.411 1.00 93.44 78 LEU A O 1
ATOM 639 N N . HIS A 1 79 ? -13.294 1.689 20.370 1.00 95.50 79 HIS A N 1
ATOM 640 C CA . HIS A 1 79 ? -12.049 1.772 21.136 1.00 95.50 79 HIS A CA 1
ATOM 641 C C . HIS A 1 79 ? -11.259 0.461 21.089 1.00 95.50 79 HIS A C 1
ATOM 643 O O . HIS A 1 79 ? -10.082 0.482 20.751 1.00 95.50 79 HIS A O 1
ATOM 649 N N . GLN A 1 80 ? -11.918 -0.678 21.315 1.00 96.25 80 GLN A N 1
ATOM 650 C CA . GLN A 1 80 ? -11.268 -1.989 21.211 1.00 96.25 80 GLN A CA 1
ATOM 651 C C . GLN A 1 80 ? -10.725 -2.263 19.803 1.00 96.25 80 GLN A C 1
ATOM 653 O O . GLN A 1 80 ? -9.627 -2.791 19.648 1.00 96.25 80 GLN A O 1
ATOM 658 N N . LYS A 1 81 ? -11.482 -1.899 18.760 1.00 94.12 81 LYS A N 1
ATOM 659 C CA . LYS A 1 81 ? -11.034 -2.051 17.370 1.00 94.12 81 LYS A CA 1
ATOM 660 C C . LYS A 1 81 ? -9.824 -1.179 17.051 1.00 94.12 81 LYS A C 1
ATOM 662 O O . LYS A 1 81 ? -8.971 -1.625 16.293 1.00 94.12 81 LYS A O 1
ATOM 667 N N . ILE A 1 82 ? -9.752 0.037 17.594 1.00 95.50 82 ILE A N 1
ATOM 668 C CA . ILE A 1 82 ? -8.598 0.924 17.408 1.00 95.50 82 ILE A CA 1
ATOM 669 C C . ILE A 1 82 ? -7.338 0.261 17.961 1.00 95.50 82 ILE A C 1
ATOM 671 O O . ILE A 1 82 ? -6.356 0.183 17.232 1.00 95.50 82 ILE A O 1
ATOM 675 N N . ASP A 1 83 ? -7.395 -0.279 19.181 1.00 97.31 83 ASP A N 1
ATOM 676 C CA . ASP A 1 83 ? -6.238 -0.923 19.815 1.00 97.31 83 ASP A CA 1
ATOM 677 C C . ASP A 1 83 ? -5.703 -2.090 18.965 1.00 97.31 83 ASP A C 1
ATOM 679 O O . ASP A 1 83 ? -4.507 -2.162 18.682 1.00 97.31 83 ASP A O 1
ATOM 683 N N . ILE A 1 84 ? -6.601 -2.956 18.480 1.00 95.94 84 ILE A N 1
ATOM 684 C CA . ILE A 1 84 ? -6.246 -4.098 17.620 1.00 95.94 84 ILE A CA 1
ATOM 685 C C . ILE A 1 84 ? -5.635 -3.622 16.294 1.00 95.94 84 ILE A C 1
ATOM 687 O O . ILE A 1 84 ? -4.600 -4.125 15.862 1.00 95.94 84 ILE A O 1
ATOM 691 N N . LEU A 1 85 ? -6.263 -2.645 15.631 1.00 95.62 85 LEU A N 1
ATOM 692 C CA . LEU A 1 85 ? -5.776 -2.126 14.350 1.00 95.62 85 LEU A CA 1
ATOM 693 C C . LEU A 1 85 ? -4.416 -1.435 14.487 1.00 95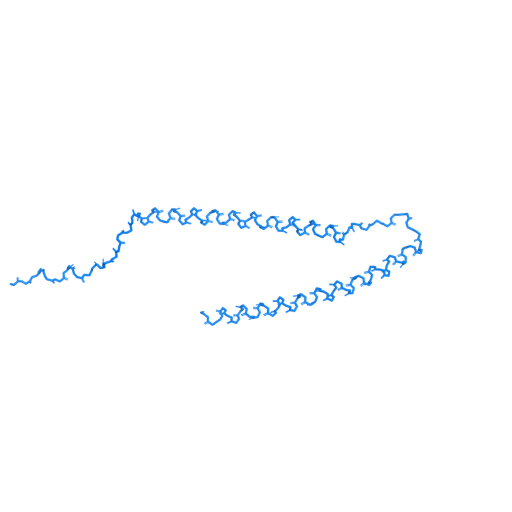.62 85 LEU A C 1
ATOM 695 O O . LEU A 1 85 ? -3.602 -1.499 13.563 1.00 95.62 85 LEU A O 1
ATOM 699 N N . ASP A 1 86 ? -4.165 -0.763 15.610 1.00 97.25 86 ASP A N 1
ATOM 700 C CA . ASP A 1 86 ? -2.875 -0.131 15.867 1.00 97.25 86 ASP A CA 1
ATOM 701 C C . ASP A 1 86 ? -1.767 -1.156 16.111 1.00 97.25 86 ASP A C 1
ATOM 703 O O . ASP A 1 86 ? -0.655 -0.961 15.613 1.00 97.25 86 ASP A O 1
ATOM 707 N N . GLU A 1 87 ? -2.064 -2.261 16.795 1.00 97.31 87 GLU A N 1
ATOM 708 C CA . GLU A 1 87 ? -1.139 -3.388 16.934 1.00 97.31 87 GLU A CA 1
ATOM 709 C C . GLU A 1 87 ? -0.804 -4.001 15.563 1.00 97.31 87 GLU A C 1
ATOM 711 O O . GLU A 1 87 ? 0.369 -4.084 15.190 1.00 97.31 87 GLU A O 1
ATOM 716 N N . GLU A 1 88 ? -1.814 -4.315 14.741 1.00 96.50 88 GLU A N 1
ATOM 717 C CA . GLU A 1 88 ? -1.610 -4.837 13.380 1.00 96.50 88 GLU A CA 1
ATOM 718 C C . GLU A 1 88 ? -0.776 -3.880 12.512 1.00 96.50 88 GLU A C 1
ATOM 720 O O . GLU A 1 88 ? 0.131 -4.293 11.776 1.00 96.50 88 GLU A O 1
ATOM 725 N N . ARG A 1 89 ? -1.058 -2.574 12.599 1.00 97.50 89 ARG A N 1
ATOM 726 C CA . ARG A 1 89 ? -0.300 -1.534 11.895 1.00 97.50 89 ARG A CA 1
ATOM 727 C C . ARG A 1 89 ? 1.149 -1.495 12.369 1.00 97.50 89 ARG A C 1
ATOM 729 O O . ARG A 1 89 ? 2.047 -1.338 11.536 1.00 97.50 89 ARG A O 1
ATOM 736 N N . TYR A 1 90 ? 1.380 -1.598 13.675 1.00 97.75 90 TYR A N 1
ATOM 737 C CA . TYR A 1 90 ? 2.716 -1.594 14.259 1.00 97.75 90 TYR A CA 1
ATOM 738 C C . TYR A 1 90 ? 3.535 -2.796 13.772 1.00 97.75 90 TYR A C 1
ATOM 740 O O . TYR A 1 90 ? 4.637 -2.610 13.253 1.00 97.75 90 TYR A O 1
ATOM 748 N N . ASP A 1 91 ? 2.963 -4.000 13.810 1.00 97.69 91 ASP A N 1
ATOM 749 C CA . ASP A 1 91 ? 3.602 -5.231 13.334 1.00 97.69 91 ASP A CA 1
ATOM 750 C C . ASP A 1 91 ? 4.000 -5.167 11.857 1.00 97.69 91 ASP A C 1
ATOM 752 O O . ASP A 1 91 ? 5.104 -5.567 11.464 1.00 97.69 91 ASP A O 1
ATOM 756 N N . ILE A 1 92 ? 3.107 -4.651 11.009 1.00 97.69 92 ILE A N 1
ATOM 757 C CA . ILE A 1 92 ? 3.401 -4.447 9.587 1.00 97.69 92 ILE A CA 1
ATOM 758 C C . ILE A 1 92 ? 4.495 -3.388 9.422 1.00 97.69 92 ILE A C 1
ATOM 760 O O . ILE A 1 92 ? 5.427 -3.591 8.641 1.00 97.69 92 ILE A O 1
ATOM 764 N N . GLY A 1 93 ? 4.422 -2.286 10.173 1.00 97.94 93 GLY A N 1
ATOM 765 C CA . GLY A 1 93 ? 5.420 -1.217 10.152 1.00 97.94 93 GLY A CA 1
ATOM 766 C C . GLY A 1 93 ? 6.825 -1.710 10.496 1.00 97.94 93 GLY A C 1
ATOM 767 O O . GLY A 1 93 ? 7.784 -1.363 9.804 1.00 97.94 93 GLY A O 1
ATOM 768 N N . LEU A 1 94 ? 6.952 -2.590 11.492 1.00 98.00 94 LEU A N 1
ATOM 769 C CA . LEU A 1 94 ? 8.226 -3.221 11.841 1.00 98.00 94 LEU A CA 1
ATOM 770 C C . LEU A 1 94 ? 8.786 -4.069 10.694 1.00 98.00 94 LEU A C 1
ATOM 772 O O . LEU A 1 94 ? 9.975 -3.979 10.380 1.00 98.00 94 LEU A O 1
ATOM 776 N N . LYS A 1 95 ? 7.940 -4.870 10.033 1.00 97.75 95 LYS A N 1
ATOM 777 C CA . LYS A 1 95 ? 8.351 -5.681 8.873 1.00 97.75 95 LYS A CA 1
ATOM 778 C C . LYS A 1 95 ? 8.811 -4.800 7.711 1.00 97.75 95 LYS A C 1
ATOM 780 O O . LYS A 1 95 ? 9.833 -5.095 7.098 1.00 97.75 95 LYS A O 1
ATOM 785 N N . VAL A 1 96 ? 8.096 -3.709 7.430 1.00 98.19 96 VAL A N 1
ATOM 786 C CA . VAL A 1 96 ? 8.478 -2.742 6.387 1.00 98.19 96 VAL A CA 1
ATOM 787 C C . VAL A 1 96 ? 9.823 -2.101 6.715 1.00 98.19 96 VAL A C 1
ATOM 789 O O . VAL A 1 96 ? 10.720 -2.140 5.880 1.00 98.19 96 VAL A O 1
ATOM 792 N N . SER A 1 97 ? 10.003 -1.607 7.943 1.00 97.69 97 SER A N 1
ATOM 793 C CA . SER A 1 9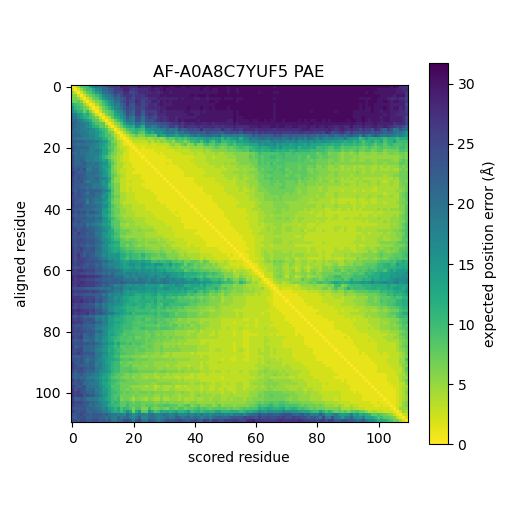7 ? 11.262 -0.999 8.387 1.00 97.69 97 SER A CA 1
ATOM 794 C C . SER A 1 97 ? 12.447 -1.964 8.266 1.00 97.69 97 SER A C 1
ATOM 796 O O . SER A 1 97 ? 13.515 -1.596 7.773 1.00 97.69 97 SER A O 1
ATOM 798 N N . LYS A 1 98 ? 12.258 -3.234 8.647 1.00 97.06 98 LYS A N 1
ATOM 799 C CA . LYS A 1 98 ? 13.279 -4.272 8.468 1.00 97.06 98 LYS A CA 1
ATOM 800 C C . LYS A 1 98 ? 13.639 -4.459 6.991 1.00 97.06 98 LYS A C 1
ATOM 802 O O . LYS A 1 98 ? 14.818 -4.435 6.649 1.00 97.06 98 LYS A O 1
ATOM 807 N N . ASN A 1 99 ? 12.638 -4.579 6.121 1.00 96.56 99 ASN A N 1
ATOM 808 C CA . ASN A 1 99 ? 12.857 -4.746 4.686 1.00 96.56 99 ASN A CA 1
ATOM 809 C C . ASN A 1 99 ? 13.559 -3.526 4.063 1.00 96.56 99 ASN A C 1
ATOM 811 O O . ASN A 1 99 ? 14.415 -3.686 3.199 1.00 96.56 99 ASN A O 1
ATOM 815 N N . GLU A 1 100 ? 13.239 -2.306 4.500 1.00 96.56 100 GLU A N 1
ATOM 816 C CA . GLU A 1 100 ? 13.915 -1.080 4.053 1.00 96.56 100 GLU A CA 1
ATOM 817 C C . GLU A 1 100 ? 15.401 -1.072 4.440 1.00 96.56 100 GLU A C 1
ATOM 819 O O . GLU A 1 100 ? 16.264 -0.740 3.617 1.00 96.56 100 GLU A O 1
ATOM 824 N N . ASN A 1 101 ? 15.717 -1.503 5.663 1.00 95.38 101 ASN A N 1
ATOM 825 C CA . ASN A 1 101 ? 17.094 -1.644 6.131 1.00 95.38 101 ASN A CA 1
ATOM 826 C C . ASN A 1 101 ? 17.853 -2.709 5.327 1.00 95.38 101 ASN A C 1
ATOM 828 O O . ASN A 1 101 ? 18.971 -2.466 4.877 1.00 95.38 101 ASN A O 1
ATOM 832 N N . GLU A 1 102 ? 17.236 -3.860 5.063 1.00 95.31 102 GLU A N 1
ATOM 833 C CA . GLU A 1 102 ? 17.832 -4.905 4.226 1.00 95.31 102 GLU A CA 1
ATOM 834 C C . GLU A 1 102 ? 18.086 -4.398 2.798 1.00 95.31 102 GLU A C 1
ATOM 836 O O . GLU A 1 102 ? 19.209 -4.480 2.302 1.00 95.31 102 GLU A O 1
ATOM 841 N N . VAL A 1 103 ? 17.096 -3.774 2.154 1.00 95.12 103 VAL A N 1
ATOM 842 C CA . VAL A 1 103 ? 17.245 -3.209 0.803 1.00 95.12 103 VAL A CA 1
ATOM 843 C C . VAL A 1 103 ? 18.337 -2.139 0.752 1.00 95.12 103 VAL A C 1
ATOM 845 O O . VAL A 1 103 ? 19.104 -2.100 -0.211 1.00 95.12 103 VAL A O 1
ATOM 848 N N . SER A 1 104 ? 18.430 -1.264 1.757 1.00 93.38 104 SER A N 1
ATOM 849 C CA . SER A 1 104 ? 19.485 -0.244 1.804 1.00 93.38 104 SER A CA 1
ATOM 850 C C . SER A 1 104 ? 20.873 -0.863 1.984 1.00 93.38 104 SER A C 1
ATOM 852 O O . SER A 1 104 ? 21.795 -0.481 1.265 1.00 93.38 104 SER A O 1
ATOM 854 N N . SER A 1 105 ? 21.009 -1.880 2.839 1.00 92.88 105 SER A N 1
ATOM 855 C CA . SER A 1 105 ? 22.266 -2.616 3.009 1.00 92.88 105 SER A CA 1
AT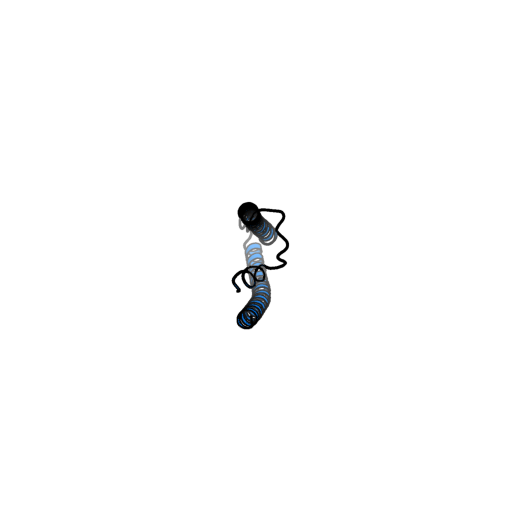OM 856 C C . SER A 1 105 ? 22.729 -3.293 1.709 1.00 92.88 105 SER A C 1
ATOM 858 O O . SER A 1 105 ? 23.901 -3.197 1.336 1.00 92.88 105 SER A O 1
ATOM 860 N N . LEU A 1 106 ? 21.800 -3.893 0.955 1.00 93.44 106 LEU A N 1
ATOM 861 C CA . LEU A 1 106 ? 22.097 -4.533 -0.328 1.00 93.44 106 LEU A CA 1
ATOM 862 C C . LEU A 1 106 ? 22.505 -3.513 -1.396 1.00 93.44 106 LEU A C 1
ATOM 864 O O . LEU A 1 106 ? 23.445 -3.764 -2.146 1.00 93.44 106 LEU A O 1
ATOM 868 N N . LYS A 1 107 ? 21.852 -2.344 -1.439 1.00 85.50 107 LYS A N 1
ATOM 869 C CA . LYS A 1 107 ? 22.217 -1.256 -2.363 1.00 85.50 107 LYS A CA 1
ATOM 870 C C . LYS A 1 107 ? 23.619 -0.700 -2.109 1.00 85.50 107 LYS A C 1
ATOM 872 O O . LYS A 1 107 ? 24.255 -0.282 -3.061 1.00 85.50 107 LYS A O 1
ATOM 877 N N . ILE A 1 108 ? 24.086 -0.676 -0.858 1.00 76.31 108 ILE A N 1
ATOM 878 C CA . ILE A 1 108 ? 25.436 -0.197 -0.503 1.00 76.31 108 ILE A CA 1
ATOM 879 C C . ILE A 1 108 ? 26.520 -1.219 -0.894 1.00 76.31 108 ILE A C 1
ATOM 881 O O . ILE A 1 108 ? 27.676 -0.852 -1.081 1.00 76.31 108 ILE A O 1
ATOM 885 N N . THR A 1 109 ? 26.157 -2.496 -1.029 1.00 55.25 109 THR A N 1
ATOM 886 C CA . THR A 1 109 ? 27.102 -3.590 -1.307 1.00 55.25 109 THR A CA 1
ATOM 887 C C . THR A 1 109 ? 27.332 -3.829 -2.815 1.00 55.25 109 THR A C 1
ATOM 889 O O . THR A 1 109 ? 28.205 -4.620 -3.167 1.00 55.25 109 THR A O 1
ATOM 892 N N . CYS A 1 110 ? 26.581 -3.169 -3.710 1.00 41.91 110 CYS A N 1
ATOM 893 C CA . CYS A 1 110 ? 26.712 -3.276 -5.175 1.00 41.91 110 CYS A CA 1
ATOM 894 C C . CYS A 1 110 ? 27.280 -2.008 -5.819 1.00 41.91 110 CYS A C 1
ATOM 896 O O . CYS A 1 110 ? 26.841 -0.903 -5.434 1.00 41.91 110 CYS A O 1
#

Sequence (110 aa):
MCKNFQVVFVCELQRKSKISSSRRLGLKIRLLAVATQMLQDEKEQKMRERELTLTERLPPLNLSGLSLQQLQNLYKELHQKIDILDEERYDIGLKVSKNENEVSSLKITC

Organism: NCBI:txid183150

Foldseek 3Di:
DDDDDPPPPPDDPPPPPPDDPVVVVVVVVVVVVVVVVVVVVVVVVVVVVVVVVCCVVPPDDDPPPDDPVRVVVVVVVVVVVVVVVVVVVVVVVVVVVVVVVVVVVVVVVD

Secondary structure (DSSP, 8-state):
--SSSSSSS-S------SS-HHHHHHHHHHHHHHHHHHHHHHHHHHHHHHHHHHHHHSPPP--TT--HHHHHHHHHHHHHHHHHHHHHHHHHHHHHHHHHHHHHHHHHT-

pLDDT: mean 86.59, std 18.45, range [35.25, 98.44]

Solvent-accessible surface area (backbone atoms only — not comparable to full-atom values): 6730 Å² total; per-residue (Å²): 140,89,88,88,85,81,82,83,87,81,72,71,96,63,78,77,64,96,60,55,72,68,58,53,48,56,49,51,54,52,52,50,53,52,51,53,50,53,53,50,53,50,52,54,50,52,51,52,52,49,54,51,53,46,47,72,76,54,60,84,87,80,75,80,92,61,51,73,68,58,50,55,50,48,53,53,54,50,54,54,49,49,56,54,52,50,49,56,49,48,58,51,48,53,54,50,53,51,51,52,53,51,52,50,55,55,57,72,74,105